Protein AF-A0A9E5B0U7-F1 (afdb_monomer_lite)

Secondary structure (DSSP, 8-state):
--B-TTSPBPPEEEE----SSHHHHHHHHHHHHHHHHHHHHHHHHHS--S---EEEEE-SSEEEEEETTEEEEEEE--------------------

Sequence (96 aa):
MKTDEAGRLTQEVKDCGIFTSIESAFLAARRQTLQAWRAISDQRRATPGPPTKISLLDTEWSCDLRGGFLVVARFWVHDRMRLDPVGTPAGGGTEM

Foldseek 3Di:
DDADPVRHQDEDEDEQDDDPDLVVQQVSQVVVLVVVVVVVVVVCVVPPDPDWDWDWDDDPFWIFIDGHPDGNYIYGRDDVVPPPPDDDDDDDDDDD

Radius of gyration: 20.39 Å; chains: 1; bounding box: 35×31×76 Å

Structure (mmCIF, N/CA/C/O backbone):
data_AF-A0A9E5B0U7-F1
#
_entry.id   AF-A0A9E5B0U7-F1
#
loop_
_atom_site.group_PDB
_atom_site.id
_atom_site.type_symbol
_atom_site.label_atom_id
_atom_site.label_alt_id
_atom_site.label_comp_id
_atom_site.label_asym_id
_atom_site.label_entity_id
_atom_site.label_seq_id
_atom_si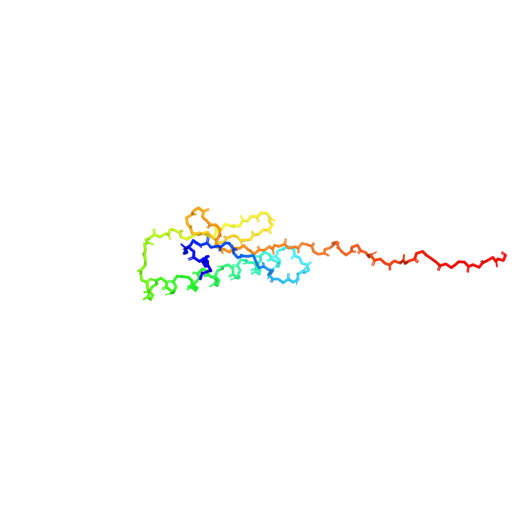te.pdbx_PDB_ins_code
_atom_site.Cartn_x
_atom_site.Cartn_y
_atom_site.Cartn_z
_atom_site.occupancy
_atom_site.B_iso_or_equiv
_atom_site.auth_seq_id
_atom_site.auth_comp_id
_atom_site.auth_asym_id
_atom_site.auth_atom_id
_atom_site.pdbx_PDB_model_num
ATOM 1 N N . MET A 1 1 ? -12.301 3.426 4.278 1.00 57.78 1 MET A N 1
ATOM 2 C CA . MET A 1 1 ? -12.100 1.957 4.277 1.00 57.78 1 MET A CA 1
ATOM 3 C C . MET A 1 1 ? -13.344 1.324 3.690 1.00 57.78 1 MET A C 1
ATOM 5 O O . MET A 1 1 ? -14.426 1.748 4.075 1.00 57.78 1 MET A O 1
ATOM 9 N N . LYS A 1 2 ? -13.207 0.393 2.742 1.00 60.75 2 LYS A N 1
ATOM 10 C CA . LYS A 1 2 ? -14.361 -0.297 2.159 1.00 60.75 2 LYS A CA 1
ATOM 11 C C . LYS A 1 2 ? -14.735 -1.470 3.066 1.00 60.75 2 LYS A C 1
ATOM 13 O O . LYS A 1 2 ? -13.852 -2.196 3.527 1.00 60.75 2 LYS A O 1
ATOM 18 N N . THR A 1 3 ? -16.015 -1.594 3.367 1.00 56.41 3 THR A N 1
ATOM 19 C CA . THR A 1 3 ? -16.575 -2.708 4.128 1.00 56.41 3 THR A CA 1
ATOM 20 C C . THR A 1 3 ? -17.617 -3.406 3.272 1.00 56.41 3 THR A C 1
ATOM 22 O O . THR A 1 3 ? -18.258 -2.755 2.444 1.00 56.41 3 THR A O 1
ATOM 25 N N . ASP A 1 4 ? -17.771 -4.715 3.447 1.00 71.19 4 ASP A N 1
ATOM 26 C CA . ASP A 1 4 ? -18.912 -5.434 2.886 1.00 71.19 4 ASP A CA 1
ATOM 27 C C . ASP A 1 4 ? -20.211 -5.040 3.614 1.00 71.19 4 ASP A C 1
ATOM 29 O O . ASP A 1 4 ? -20.205 -4.253 4.567 1.00 71.19 4 ASP A O 1
ATOM 33 N N . GLU A 1 5 ? -21.339 -5.586 3.163 1.00 72.31 5 GLU A N 1
ATOM 34 C CA . GLU A 1 5 ? -22.656 -5.344 3.771 1.00 72.31 5 GLU A CA 1
ATOM 35 C C . GLU A 1 5 ? -22.734 -5.804 5.238 1.00 72.31 5 GLU A C 1
ATOM 37 O O . GLU A 1 5 ? -23.579 -5.331 5.993 1.00 72.31 5 GLU A O 1
ATOM 42 N N . ALA A 1 6 ? -21.820 -6.678 5.671 1.00 67.12 6 ALA A N 1
ATOM 43 C CA . ALA A 1 6 ? -21.701 -7.153 7.046 1.00 67.12 6 ALA A CA 1
ATOM 44 C C . ALA A 1 6 ? -20.729 -6.309 7.896 1.00 67.12 6 ALA A C 1
ATOM 46 O O . ALA A 1 6 ? -20.425 -6.675 9.034 1.00 67.12 6 ALA A O 1
ATOM 47 N N . GLY A 1 7 ? -20.212 -5.196 7.364 1.00 60.84 7 GLY A N 1
ATOM 48 C CA . GLY A 1 7 ? -19.273 -4.318 8.061 1.00 60.84 7 GLY A CA 1
ATOM 49 C C . GLY A 1 7 ? -17.856 -4.889 8.180 1.00 60.84 7 GLY A C 1
ATOM 50 O O . GLY A 1 7 ? -17.020 -4.319 8.886 1.00 60.84 7 GLY A O 1
ATOM 51 N N . ARG A 1 8 ? -17.548 -6.000 7.501 1.00 58.97 8 ARG A N 1
ATOM 52 C CA . ARG A 1 8 ? -16.200 -6.572 7.487 1.00 58.97 8 ARG A CA 1
ATOM 53 C C . ARG A 1 8 ? -15.346 -5.747 6.550 1.00 58.97 8 ARG A C 1
ATOM 55 O O . ARG A 1 8 ? -15.741 -5.439 5.430 1.00 58.97 8 ARG A O 1
ATOM 62 N N . LEU A 1 9 ? -14.156 -5.388 7.011 1.00 60.41 9 LEU A N 1
ATOM 63 C CA . LEU A 1 9 ? -13.178 -4.706 6.178 1.00 60.41 9 LEU A CA 1
ATOM 64 C C . LEU A 1 9 ? -12.851 -5.592 4.964 1.00 60.41 9 LEU A C 1
ATOM 66 O O . LEU A 1 9 ? -12.479 -6.756 5.109 1.00 60.41 9 LEU A O 1
ATOM 70 N N . THR A 1 10 ? -12.995 -5.030 3.771 1.00 66.94 10 THR A N 1
ATOM 71 C CA . THR A 1 10 ? -12.677 -5.712 2.513 1.00 66.94 10 THR A CA 1
ATOM 72 C C . THR A 1 10 ? -11.339 -5.223 1.983 1.00 66.94 10 THR A C 1
ATOM 74 O O . THR A 1 10 ? -11.036 -4.031 2.078 1.00 66.94 10 THR A O 1
ATOM 77 N N . GLN A 1 11 ? -10.559 -6.127 1.395 1.00 67.25 11 GLN A N 1
ATOM 78 C CA . GLN A 1 11 ? -9.312 -5.779 0.725 1.00 67.25 11 GLN A CA 1
ATOM 79 C C . GLN A 1 11 ? -9.605 -4.990 -0.557 1.00 67.25 11 GLN A C 1
ATOM 81 O O . GLN A 1 11 ? -10.354 -5.445 -1.419 1.00 67.25 11 GLN A O 1
ATOM 86 N N . GLU A 1 12 ? -8.977 -3.827 -0.704 1.00 71.00 12 GLU A N 1
ATOM 87 C CA . GLU A 1 12 ? -8.985 -3.063 -1.950 1.00 71.00 12 GLU A CA 1
ATOM 88 C C . GLU A 1 12 ? -7.636 -3.236 -2.665 1.00 71.00 12 GLU A C 1
ATOM 90 O O . GLU A 1 12 ? -6.572 -3.028 -2.075 1.00 71.00 12 GLU A O 1
ATOM 95 N N . VAL A 1 13 ? -7.671 -3.642 -3.935 1.00 68.81 13 VAL A N 1
ATOM 96 C CA . VAL A 1 13 ? -6.479 -3.773 -4.784 1.00 68.81 13 VAL A CA 1
ATOM 97 C C . VAL A 1 13 ? -6.451 -2.601 -5.757 1.00 68.81 13 VAL A C 1
ATOM 99 O O . VAL A 1 13 ? -7.448 -2.348 -6.433 1.00 68.81 13 VAL A O 1
ATOM 102 N N . LYS A 1 14 ? -5.325 -1.882 -5.816 1.00 72.25 14 LYS A N 1
ATOM 103 C CA . LYS A 1 14 ? -5.126 -0.746 -6.726 1.00 72.25 14 LYS A CA 1
ATOM 104 C C . LYS A 1 14 ? -3.824 -0.889 -7.500 1.00 72.25 14 LYS A C 1
ATOM 106 O O . LYS A 1 14 ? -2.799 -1.266 -6.933 1.00 72.25 14 LYS A O 1
ATOM 111 N N . ASP A 1 15 ? -3.886 -0.553 -8.783 1.00 72.38 15 ASP A N 1
ATOM 112 C CA . ASP A 1 15 ? -2.706 -0.330 -9.615 1.00 72.38 15 ASP A CA 1
ATOM 113 C C . ASP A 1 15 ? -2.100 1.033 -9.244 1.00 72.38 15 ASP A C 1
ATOM 115 O O . ASP A 1 15 ? -2.834 2.015 -9.086 1.00 72.38 15 ASP A O 1
ATOM 119 N N . CYS A 1 16 ? -0.783 1.089 -9.027 1.00 71.06 16 CYS A N 1
ATOM 120 C CA . CYS A 1 16 ? -0.111 2.326 -8.630 1.00 71.06 16 CYS A CA 1
ATOM 121 C C . CYS A 1 16 ? 0.363 3.174 -9.824 1.00 71.06 16 CYS A C 1
ATOM 123 O O . CYS A 1 16 ? 0.816 4.299 -9.605 1.00 71.06 16 CYS A O 1
ATOM 125 N N . GLY A 1 17 ? 0.224 2.676 -11.056 1.00 76.38 17 GLY A N 1
ATOM 126 C CA . GLY A 1 17 ? 0.639 3.301 -12.307 1.00 76.38 17 GLY A CA 1
ATOM 127 C C . GLY A 1 17 ? 1.580 2.419 -13.137 1.00 76.38 17 GLY A C 1
ATOM 128 O O . GLY A 1 17 ? 2.009 1.343 -12.726 1.00 76.38 17 GLY A O 1
ATOM 129 N N . ILE A 1 18 ? 1.948 2.920 -14.318 1.00 76.88 18 ILE A N 1
ATOM 130 C CA . ILE A 1 18 ? 2.964 2.307 -15.183 1.00 76.88 18 ILE A CA 1
ATOM 131 C C . ILE A 1 18 ? 4.301 3.007 -14.929 1.00 76.88 18 ILE A C 1
ATOM 133 O O . ILE A 1 18 ? 4.383 4.233 -15.022 1.00 76.88 18 ILE A O 1
ATOM 137 N N . PHE A 1 19 ? 5.347 2.232 -14.644 1.00 77.81 19 PHE A N 1
ATOM 138 C CA . PHE A 1 19 ? 6.681 2.745 -14.333 1.00 77.81 19 PHE A CA 1
ATOM 139 C C . PHE A 1 19 ? 7.745 2.072 -15.195 1.00 77.81 19 PHE A C 1
ATOM 141 O O . PHE A 1 19 ? 7.600 0.920 -15.595 1.00 77.81 19 PHE A O 1
ATOM 148 N N . THR A 1 20 ? 8.829 2.801 -15.460 1.00 73.94 20 THR A N 1
ATOM 149 C CA . THR A 1 20 ? 9.988 2.325 -16.231 1.00 73.94 20 THR A CA 1
ATOM 150 C C . THR A 1 20 ? 11.028 1.596 -15.376 1.00 73.94 20 THR A C 1
ATOM 152 O O . THR A 1 20 ? 11.984 1.055 -15.920 1.00 73.94 20 THR A O 1
ATOM 155 N N . SER A 1 21 ? 10.868 1.592 -14.047 1.00 76.75 21 SER A N 1
ATOM 156 C CA . SER A 1 21 ? 11.727 0.861 -13.113 1.00 76.75 21 SER A CA 1
ATOM 157 C C . SER A 1 21 ? 10.929 0.354 -11.911 1.00 76.75 21 SER A C 1
ATOM 159 O O . SER A 1 21 ? 9.949 0.981 -11.486 1.00 76.75 21 SER A O 1
ATOM 161 N N . ILE A 1 22 ? 11.381 -0.764 -11.341 1.00 75.69 22 ILE A N 1
ATOM 162 C CA . ILE A 1 22 ? 10.787 -1.381 -10.149 1.00 75.69 22 ILE A CA 1
ATOM 163 C C . ILE A 1 22 ? 10.896 -0.431 -8.949 1.00 75.69 22 ILE A C 1
ATOM 165 O O . ILE A 1 22 ? 9.929 -0.248 -8.215 1.00 75.69 22 ILE A O 1
ATOM 169 N N . GLU A 1 23 ? 12.026 0.256 -8.779 1.00 81.25 23 GLU A N 1
ATOM 170 C CA . GLU A 1 23 ? 12.244 1.217 -7.691 1.00 81.25 23 GLU A CA 1
ATOM 171 C C . GLU A 1 23 ? 11.244 2.375 -7.756 1.00 81.25 23 GLU A C 1
ATOM 173 O O . GLU A 1 23 ? 10.693 2.791 -6.734 1.00 81.25 23 GLU A O 1
ATOM 178 N N . SER A 1 24 ? 10.970 2.875 -8.963 1.00 80.06 24 SER A N 1
ATOM 179 C CA . SER A 1 24 ? 10.003 3.952 -9.184 1.00 80.06 24 SER A CA 1
ATOM 180 C C . SER A 1 24 ? 8.582 3.500 -8.844 1.00 80.06 24 SER A C 1
ATOM 182 O O . SER A 1 24 ? 7.844 4.233 -8.178 1.00 80.06 24 SER A O 1
ATOM 184 N N . ALA A 1 25 ? 8.223 2.270 -9.222 1.00 80.06 25 ALA A N 1
ATOM 185 C CA . ALA A 1 25 ? 6.947 1.665 -8.860 1.00 80.06 25 ALA A CA 1
ATOM 186 C C . ALA A 1 25 ? 6.813 1.454 -7.344 1.00 80.06 25 ALA A C 1
ATOM 188 O O . ALA A 1 25 ? 5.771 1.770 -6.768 1.00 80.06 25 ALA A O 1
ATOM 189 N N . PHE A 1 26 ? 7.876 1.008 -6.667 1.00 80.31 26 PHE A N 1
ATOM 190 C CA . PHE A 1 26 ? 7.898 0.867 -5.209 1.00 80.31 26 PHE A CA 1
ATOM 191 C C . PHE A 1 26 ? 7.744 2.203 -4.488 1.00 80.31 26 PHE A C 1
ATOM 193 O O . PHE A 1 26 ? 6.965 2.314 -3.538 1.00 80.31 26 PHE A O 1
ATOM 200 N N . LEU A 1 27 ? 8.443 3.243 -4.945 1.00 84.81 27 LEU A N 1
ATOM 201 C CA . LEU A 1 27 ? 8.304 4.588 -4.390 1.00 84.81 27 LEU A CA 1
ATOM 202 C C . LEU A 1 27 ? 6.874 5.117 -4.555 1.00 84.81 27 LEU A C 1
ATOM 204 O O . LEU A 1 27 ? 6.339 5.730 -3.626 1.00 84.81 27 LEU A O 1
ATOM 208 N N . ALA A 1 28 ? 6.241 4.867 -5.703 1.00 84.31 28 ALA A N 1
ATOM 209 C CA . ALA A 1 28 ? 4.856 5.247 -5.946 1.00 84.31 28 ALA A CA 1
ATOM 210 C C . ALA A 1 28 ? 3.878 4.460 -5.065 1.00 84.3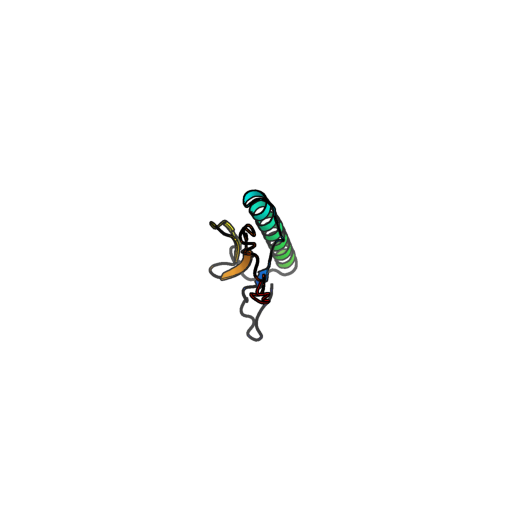1 28 ALA A C 1
ATOM 212 O O . ALA A 1 28 ? 3.056 5.077 -4.382 1.00 84.31 28 ALA A O 1
ATOM 213 N N . ALA A 1 29 ? 4.017 3.132 -5.006 1.00 82.31 29 ALA A N 1
ATOM 214 C CA . ALA A 1 29 ? 3.226 2.267 -4.138 1.00 82.31 29 ALA A CA 1
ATOM 215 C C . ALA A 1 29 ? 3.326 2.734 -2.679 1.00 82.31 29 ALA A C 1
ATOM 217 O O . ALA A 1 29 ? 2.311 3.025 -2.054 1.00 82.31 29 ALA A O 1
ATO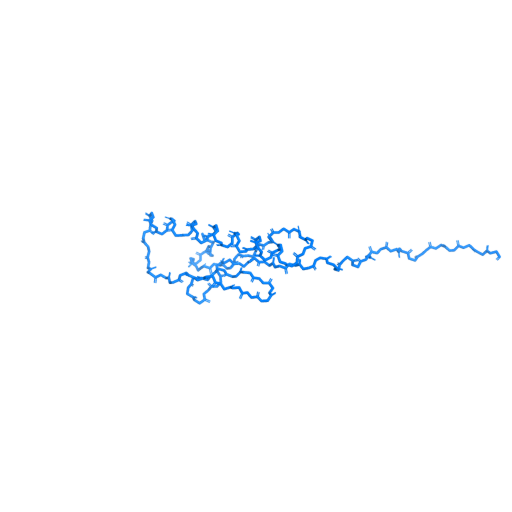M 218 N N . ARG A 1 30 ? 4.542 2.948 -2.162 1.00 83.12 30 ARG A N 1
ATOM 219 C CA . ARG A 1 30 ? 4.772 3.422 -0.790 1.00 83.12 30 ARG A CA 1
ATOM 220 C C . ARG A 1 30 ? 4.143 4.789 -0.525 1.00 83.12 30 ARG A C 1
ATOM 222 O O . ARG A 1 30 ? 3.543 4.991 0.531 1.00 83.12 30 ARG A O 1
ATOM 229 N N . ARG A 1 31 ? 4.247 5.738 -1.464 1.00 87.31 31 ARG A N 1
ATOM 230 C CA . ARG A 1 31 ? 3.598 7.058 -1.343 1.00 87.31 31 ARG A CA 1
ATOM 231 C C . ARG A 1 31 ? 2.079 6.931 -1.250 1.00 87.31 31 ARG A C 1
ATOM 233 O O . ARG A 1 31 ? 1.489 7.556 -0.370 1.00 87.31 31 ARG A O 1
ATOM 240 N N . GLN A 1 32 ? 1.462 6.113 -2.099 1.00 84.50 32 GLN A N 1
ATOM 241 C CA . GLN A 1 32 ? 0.014 5.887 -2.075 1.00 84.50 32 GLN A CA 1
ATOM 242 C C . GLN A 1 32 ? -0.426 5.176 -0.788 1.00 84.50 32 GLN A C 1
ATOM 244 O O . GLN A 1 32 ? -1.399 5.590 -0.156 1.00 84.50 32 GLN A O 1
ATOM 249 N N . THR A 1 33 ? 0.341 4.189 -0.319 1.00 81.12 33 THR A N 1
ATOM 250 C CA . THR A 1 33 ? 0.096 3.520 0.964 1.00 81.12 33 THR A CA 1
ATOM 251 C C . THR A 1 33 ? 0.171 4.497 2.138 1.00 81.12 33 THR A C 1
ATOM 253 O O . THR A 1 33 ? -0.691 4.475 3.017 1.00 81.12 33 THR A O 1
ATOM 256 N N . LEU A 1 34 ? 1.157 5.401 2.153 1.00 85.00 34 LEU A N 1
ATOM 257 C CA . LEU A 1 34 ? 1.280 6.438 3.183 1.00 85.00 34 LEU A CA 1
ATOM 258 C C . LEU A 1 34 ? 0.124 7.445 3.138 1.00 85.00 34 LEU A C 1
ATOM 260 O O . LEU A 1 34 ? -0.358 7.861 4.191 1.00 85.00 34 LEU A O 1
ATOM 264 N N . GLN A 1 35 ? -0.345 7.827 1.949 1.00 86.31 35 GLN A N 1
ATOM 265 C CA . GLN A 1 35 ? -1.528 8.681 1.803 1.00 86.31 35 GLN A CA 1
ATOM 266 C C . GLN A 1 35 ? -2.783 7.992 2.351 1.00 86.31 35 GLN A C 1
ATOM 268 O O . GLN A 1 35 ? -3.521 8.595 3.130 1.00 86.31 35 GLN A O 1
ATOM 273 N N . ALA A 1 36 ? -2.984 6.713 2.026 1.00 82.56 36 ALA A N 1
ATOM 274 C CA . ALA A 1 36 ? -4.087 5.920 2.563 1.00 82.56 36 ALA A CA 1
ATOM 275 C C . ALA A 1 36 ? -4.003 5.782 4.093 1.00 82.56 36 ALA A C 1
ATOM 277 O O . ALA A 1 36 ? -5.008 5.936 4.789 1.00 82.56 36 ALA A O 1
ATOM 278 N N . TRP A 1 37 ? -2.800 5.561 4.635 1.00 83.44 37 TRP A N 1
ATOM 279 C CA . TRP A 1 37 ? -2.562 5.517 6.078 1.00 83.44 37 TRP A CA 1
ATOM 280 C C . TRP A 1 37 ? -2.932 6.834 6.771 1.00 83.44 37 TRP A C 1
ATOM 282 O O . TRP A 1 37 ? -3.586 6.809 7.818 1.00 83.44 37 TRP A O 1
ATOM 292 N N . ARG A 1 38 ? -2.557 7.982 6.185 1.00 85.19 38 ARG A N 1
ATOM 293 C CA . ARG A 1 38 ? -2.912 9.311 6.712 1.00 85.19 38 ARG A CA 1
ATOM 294 C C . ARG A 1 38 ? -4.422 9.507 6.726 1.00 85.19 38 ARG A C 1
ATOM 296 O O . ARG A 1 38 ? -4.968 9.796 7.781 1.00 85.19 38 ARG A O 1
ATOM 303 N N . ALA A 1 39 ? -5.097 9.220 5.613 1.00 83.88 39 ALA A N 1
ATOM 304 C CA . ALA A 1 39 ? -6.551 9.341 5.518 1.00 83.88 39 ALA A CA 1
ATOM 305 C C . ALA A 1 39 ? -7.283 8.490 6.573 1.00 83.88 39 ALA A C 1
ATOM 307 O O . ALA A 1 39 ? -8.228 8.957 7.205 1.00 83.88 39 ALA A O 1
ATOM 308 N N . ILE A 1 40 ? -6.824 7.255 6.817 1.00 79.19 40 ILE A N 1
ATOM 309 C CA . ILE A 1 40 ? -7.399 6.399 7.867 1.00 79.19 40 ILE A CA 1
ATOM 310 C C . ILE A 1 40 ? -7.109 6.960 9.266 1.00 79.19 40 ILE A C 1
ATOM 312 O O . ILE A 1 40 ? -7.976 6.916 10.139 1.00 79.19 40 ILE A O 1
ATOM 316 N N . SER A 1 41 ? -5.902 7.475 9.497 1.00 81.38 41 SER A N 1
ATOM 317 C CA . SER A 1 41 ? -5.517 8.066 10.783 1.00 81.38 41 SER A CA 1
ATOM 318 C C . SER A 1 41 ? -6.341 9.316 11.101 1.00 81.38 41 SER A C 1
ATOM 320 O O . SER A 1 41 ? -6.832 9.451 12.223 1.00 81.38 41 SER A O 1
ATOM 322 N N . ASP A 1 42 ? -6.564 10.177 10.109 1.00 85.00 42 ASP A N 1
ATOM 323 C CA . ASP A 1 42 ? -7.393 11.378 10.231 1.00 85.00 42 ASP A CA 1
ATOM 324 C C . ASP A 1 42 ? -8.859 11.011 10.487 1.00 85.00 42 ASP A C 1
ATOM 326 O O . ASP A 1 42 ? -9.478 11.538 11.413 1.00 85.00 42 ASP A O 1
ATOM 330 N N . GLN A 1 43 ? -9.392 10.027 9.750 1.00 81.25 43 GLN A N 1
ATOM 331 C CA . GLN A 1 43 ? -10.741 9.505 9.977 1.00 81.25 43 GLN A CA 1
ATOM 332 C C . GLN A 1 43 ? -10.911 8.975 11.409 1.00 81.25 43 GLN A C 1
ATOM 334 O O . GLN A 1 43 ? -11.921 9.247 12.052 1.00 81.25 43 GLN A O 1
ATOM 339 N N . ARG A 1 44 ? -9.917 8.255 11.944 1.00 77.50 44 ARG A N 1
ATOM 340 C CA . ARG A 1 44 ? -9.950 7.741 13.325 1.00 77.50 44 ARG A CA 1
ATOM 341 C C . ARG A 1 44 ? -9.824 8.824 14.383 1.00 77.50 44 ARG A C 1
ATOM 343 O O . ARG A 1 44 ? -10.378 8.670 15.466 1.00 77.50 44 ARG A O 1
ATOM 350 N N . ARG A 1 45 ? -9.091 9.901 14.099 1.00 80.12 45 ARG A N 1
ATOM 351 C CA . ARG A 1 45 ? -9.032 11.063 14.991 1.00 80.12 45 ARG A CA 1
ATOM 352 C C . ARG A 1 45 ? -10.393 11.761 15.058 1.00 80.12 45 ARG A C 1
ATOM 354 O O . ARG A 1 45 ? -10.791 12.177 16.139 1.00 80.12 45 ARG A O 1
ATOM 361 N N . ALA A 1 46 ? -11.094 11.869 13.928 1.00 84.25 46 ALA A N 1
ATOM 362 C CA . ALA A 1 46 ? -12.429 12.463 13.858 1.00 84.25 46 ALA A CA 1
ATOM 363 C C . ALA A 1 46 ? -13.521 11.557 14.455 1.00 84.25 46 ALA A C 1
ATOM 365 O O . ALA A 1 46 ? -14.463 12.043 15.076 1.00 84.25 46 ALA A O 1
ATOM 366 N N . THR A 1 47 ? -13.403 10.240 14.282 1.00 79.88 47 THR A N 1
ATOM 367 C CA . THR A 1 47 ? -14.349 9.249 14.808 1.00 79.88 47 THR A CA 1
ATOM 368 C C . THR A 1 47 ? -13.581 8.117 15.492 1.00 79.88 47 THR A C 1
ATOM 370 O O . THR A 1 47 ? -13.205 7.136 14.841 1.00 79.88 47 THR A O 1
ATOM 373 N N . PRO A 1 48 ? -13.317 8.249 16.804 1.00 76.56 48 PRO A N 1
ATOM 374 C CA . PRO A 1 48 ? -12.579 7.250 17.560 1.00 76.56 48 PRO A CA 1
ATOM 375 C C . PRO A 1 48 ? -13.329 5.916 17.582 1.00 76.56 48 PRO A C 1
ATOM 377 O O . PRO A 1 48 ? -14.476 5.834 18.014 1.00 76.56 48 PRO A O 1
ATOM 380 N N . GLY A 1 49 ? -12.663 4.866 17.109 1.00 70.44 49 GLY A N 1
ATOM 381 C CA . GLY A 1 49 ? -13.127 3.484 17.190 1.00 70.44 49 GLY A CA 1
ATOM 382 C C . GLY A 1 49 ? -12.165 2.617 18.009 1.00 70.44 49 GLY A C 1
ATOM 383 O O . GLY A 1 49 ? -11.200 3.133 18.581 1.00 70.44 49 GLY A O 1
ATOM 384 N N . PRO A 1 50 ? -12.380 1.292 18.045 1.00 74.50 50 PRO A N 1
ATOM 385 C CA . PRO A 1 50 ? -11.499 0.367 18.748 1.00 74.50 50 PRO A CA 1
ATOM 386 C C . PRO A 1 50 ? -10.034 0.491 18.289 1.00 74.50 50 PRO A C 1
ATOM 388 O O . PRO A 1 50 ? -9.770 0.612 17.083 1.00 74.50 50 PRO A O 1
ATOM 391 N N . PRO A 1 51 ? -9.058 0.423 19.213 1.00 67.19 51 PRO A N 1
ATOM 392 C CA . PRO A 1 51 ? -7.648 0.548 18.874 1.00 67.19 51 PRO A CA 1
ATOM 393 C C . PRO A 1 51 ? -7.207 -0.647 18.024 1.00 67.19 51 PRO A C 1
ATOM 395 O O . PRO A 1 51 ? -7.029 -1.759 18.507 1.00 67.19 51 PRO A O 1
ATOM 398 N N . THR A 1 52 ? -7.012 -0.412 16.728 1.00 73.88 52 THR A N 1
ATOM 399 C CA . THR A 1 52 ? -6.469 -1.408 15.796 1.00 73.88 52 THR A CA 1
ATOM 400 C C . THR A 1 52 ? -5.115 -0.925 15.301 1.00 73.88 52 THR A C 1
ATOM 402 O O . THR A 1 52 ? -5.028 0.152 14.711 1.00 73.88 52 THR A O 1
ATOM 405 N N . LYS A 1 53 ? -4.051 -1.705 15.488 1.00 79.44 53 LYS A N 1
ATOM 406 C CA . LYS A 1 53 ? -2.726 -1.347 14.963 1.00 79.44 53 LYS A CA 1
ATOM 407 C C . LYS A 1 53 ? -2.778 -1.260 13.434 1.00 79.44 53 LYS A C 1
ATOM 409 O O . LYS A 1 53 ? -3.211 -2.213 12.789 1.00 79.44 53 LYS A O 1
ATOM 414 N N . ILE A 1 54 ? -2.343 -0.131 12.872 1.00 78.38 54 ILE A N 1
ATOM 415 C CA . ILE A 1 54 ? -2.132 0.007 11.427 1.00 78.38 54 ILE A CA 1
ATOM 416 C C . ILE A 1 54 ? -0.637 -0.108 11.146 1.00 78.38 54 ILE A C 1
ATOM 418 O O . ILE A 1 54 ? 0.164 0.542 11.816 1.00 78.38 54 ILE A O 1
ATOM 422 N N . SER A 1 55 ? -0.262 -0.923 10.168 1.00 82.12 55 SER A N 1
ATOM 423 C CA . SER A 1 55 ? 1.130 -1.134 9.766 1.00 82.12 55 SER A CA 1
ATOM 424 C C . SER A 1 55 ? 1.271 -1.120 8.251 1.00 82.12 55 SER A C 1
ATOM 426 O O . SER A 1 55 ? 0.401 -1.642 7.554 1.00 82.12 55 SER A O 1
ATOM 428 N N . LEU A 1 56 ? 2.382 -0.571 7.763 1.00 83.44 56 LEU A N 1
ATOM 429 C CA . LEU A 1 56 ? 2.837 -0.794 6.394 1.00 83.44 56 LEU A CA 1
ATOM 430 C C . LEU A 1 56 ? 3.733 -2.032 6.348 1.00 83.44 56 LEU A C 1
ATOM 432 O O . LEU A 1 56 ? 4.537 -2.244 7.257 1.00 83.44 56 LEU A O 1
ATOM 436 N N . LEU A 1 57 ? 3.596 -2.817 5.287 1.00 82.81 57 LEU A N 1
ATOM 437 C CA . LEU A 1 57 ? 4.475 -3.933 4.976 1.00 82.81 57 LEU A CA 1
ATOM 438 C C . LEU A 1 57 ? 4.889 -3.837 3.509 1.00 82.81 57 LEU A C 1
ATOM 440 O O . LEU A 1 57 ? 4.052 -3.986 2.620 1.00 82.81 57 LEU A O 1
ATOM 444 N N . ASP A 1 58 ? 6.176 -3.618 3.276 1.00 79.25 58 ASP A N 1
ATOM 445 C CA . ASP A 1 58 ? 6.761 -3.744 1.946 1.00 79.25 58 ASP A CA 1
ATOM 446 C C . ASP A 1 58 ? 6.995 -5.237 1.665 1.00 79.25 58 ASP A C 1
ATOM 448 O O . ASP A 1 58 ? 7.513 -5.969 2.513 1.00 79.25 58 ASP A O 1
ATOM 452 N N . THR A 1 59 ? 6.558 -5.706 0.500 1.00 77.81 59 THR A N 1
ATOM 453 C CA . THR A 1 59 ? 6.830 -7.056 -0.006 1.00 77.81 59 THR A CA 1
ATOM 454 C C . THR A 1 59 ? 7.729 -6.966 -1.235 1.00 77.81 59 THR A C 1
ATOM 456 O O . THR A 1 59 ? 8.032 -5.875 -1.704 1.00 77.81 59 THR A O 1
ATOM 459 N N . GLU A 1 60 ? 8.142 -8.107 -1.783 1.00 71.25 60 GLU A N 1
ATOM 460 C CA . GLU A 1 60 ? 8.930 -8.156 -3.023 1.00 71.25 60 GLU A CA 1
ATOM 461 C C . GLU A 1 60 ? 8.186 -7.568 -4.240 1.00 71.25 60 GLU A C 1
ATOM 463 O O . GLU A 1 60 ? 8.824 -7.103 -5.178 1.00 71.25 60 GLU A O 1
ATOM 468 N N . TRP A 1 61 ? 6.846 -7.504 -4.206 1.00 74.00 61 TRP A N 1
ATOM 469 C CA . TRP A 1 61 ? 6.024 -7.083 -5.355 1.00 74.00 61 TRP A CA 1
ATOM 470 C C . TRP A 1 61 ? 4.926 -6.075 -5.006 1.00 74.00 61 TRP A C 1
ATOM 472 O O . TRP A 1 61 ? 4.088 -5.743 -5.846 1.00 74.00 61 TRP A O 1
ATOM 482 N N . SER A 1 62 ? 4.850 -5.619 -3.757 1.00 76.31 62 SER A N 1
ATOM 483 C CA . SER A 1 62 ? 3.760 -4.756 -3.309 1.00 76.31 62 SER A CA 1
ATOM 484 C C . SER A 1 62 ? 4.112 -3.929 -2.082 1.00 76.31 62 SER A C 1
ATOM 486 O O . SER A 1 62 ? 5.055 -4.217 -1.350 1.00 76.31 62 SER A O 1
ATOM 488 N N . CYS A 1 63 ? 3.271 -2.936 -1.813 1.00 80.44 63 CYS A N 1
ATOM 489 C CA . CYS A 1 63 ? 3.181 -2.295 -0.510 1.00 80.44 63 CYS A CA 1
ATOM 490 C C . CYS A 1 63 ? 1.782 -2.553 0.070 1.00 80.44 63 CYS A C 1
ATOM 492 O O . CYS A 1 63 ? 0.768 -2.170 -0.523 1.00 80.44 63 CYS A O 1
ATOM 494 N N . ASP A 1 64 ? 1.727 -3.227 1.218 1.00 83.88 64 ASP A N 1
ATOM 495 C CA . ASP A 1 64 ? 0.496 -3.584 1.918 1.00 83.88 64 ASP A CA 1
ATOM 496 C C . ASP A 1 64 ? 0.229 -2.604 3.069 1.00 83.88 64 ASP A C 1
ATOM 498 O O . ASP A 1 64 ? 1.081 -2.378 3.931 1.00 83.88 64 ASP A O 1
ATOM 502 N N . LEU A 1 65 ? -1.000 -2.094 3.150 1.00 82.50 65 LEU A N 1
ATOM 503 C CA . LEU A 1 65 ? -1.525 -1.423 4.336 1.00 82.50 65 LEU A CA 1
ATOM 504 C C . LEU A 1 65 ? -2.376 -2.402 5.138 1.00 82.50 65 LEU A C 1
ATOM 506 O O . LEU A 1 65 ? -3.405 -2.876 4.651 1.00 82.50 65 LEU A O 1
ATOM 510 N N . ARG A 1 66 ? -1.984 -2.679 6.382 1.00 83.12 66 ARG A N 1
ATOM 511 C CA . ARG A 1 66 ? -2.682 -3.634 7.250 1.00 83.12 66 ARG A CA 1
ATOM 512 C C . ARG A 1 66 ? -3.329 -2.964 8.449 1.00 83.12 66 ARG A C 1
ATOM 514 O O . ARG A 1 66 ? -2.725 -2.090 9.061 1.00 83.12 66 ARG A O 1
ATOM 521 N N . GLY A 1 67 ? -4.531 -3.413 8.798 1.00 80.12 67 GLY A N 1
ATOM 522 C CA . GLY A 1 67 ? -5.207 -3.128 10.063 1.00 80.12 67 GLY A CA 1
ATOM 523 C C . GLY A 1 67 ? -5.346 -4.424 10.857 1.00 80.12 67 GLY A C 1
ATOM 524 O O . GLY A 1 67 ? -6.198 -5.250 10.538 1.00 80.12 67 GLY A O 1
ATOM 525 N N . GLY A 1 68 ? -4.493 -4.633 11.862 1.00 76.81 68 GLY A N 1
ATOM 526 C CA . GLY A 1 68 ? -4.366 -5.936 12.519 1.00 76.81 68 GLY A CA 1
ATOM 527 C C . GLY A 1 68 ? -3.885 -7.011 11.536 1.00 76.81 68 GLY A C 1
ATOM 528 O O . GLY A 1 68 ? -2.844 -6.852 10.902 1.00 76.81 68 GLY A O 1
ATOM 529 N N . PHE A 1 69 ? -4.648 -8.097 11.400 1.00 66.94 69 PHE A N 1
ATOM 530 C CA . PHE A 1 69 ? -4.329 -9.223 10.506 1.00 66.94 69 PHE A CA 1
ATOM 531 C C . PHE A 1 69 ? -4.780 -8.996 9.058 1.00 66.94 69 PHE A C 1
ATOM 533 O O . PHE A 1 69 ? -4.412 -9.760 8.170 1.00 66.94 69 PHE A O 1
ATOM 540 N N . LEU A 1 70 ? -5.595 -7.968 8.813 1.00 71.12 70 LEU A N 1
ATOM 541 C CA . LEU A 1 70 ? -6.248 -7.773 7.530 1.00 71.12 70 LEU A CA 1
ATOM 542 C C . LEU A 1 70 ? -5.477 -6.795 6.642 1.00 71.12 70 LEU A C 1
ATOM 544 O O . LEU A 1 70 ? -5.123 -5.696 7.077 1.00 71.12 70 LEU A O 1
ATOM 548 N N . VAL A 1 71 ? -5.286 -7.170 5.376 1.00 70.50 71 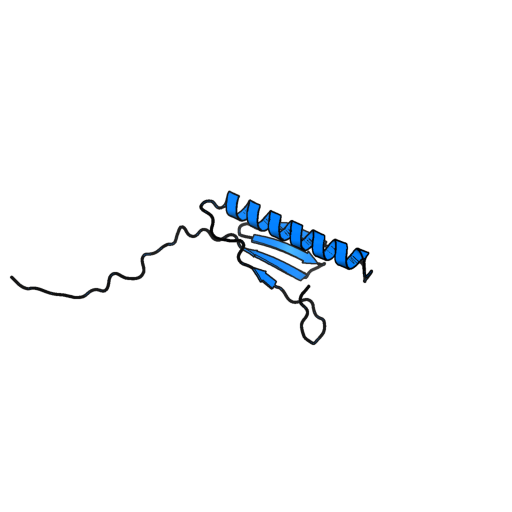VAL A N 1
ATOM 549 C CA . VAL A 1 71 ? -4.820 -6.265 4.319 1.00 70.50 71 VAL A CA 1
ATOM 550 C C . VAL A 1 71 ? -5.985 -5.380 3.883 1.00 70.50 71 VAL A C 1
ATOM 552 O O . VAL A 1 71 ? -6.955 -5.845 3.296 1.00 70.50 71 VAL A O 1
ATOM 555 N N . VAL A 1 72 ? -5.887 -4.091 4.190 1.00 70.50 72 VAL A N 1
ATOM 556 C CA . VAL A 1 72 ? -6.921 -3.090 3.898 1.00 70.50 72 VAL A CA 1
ATOM 557 C C . VAL A 1 72 ? -6.707 -2.489 2.510 1.00 70.50 72 VAL A C 1
ATOM 559 O O . VAL A 1 72 ? -7.669 -2.214 1.799 1.00 70.50 72 VAL A O 1
ATOM 562 N N . ALA A 1 73 ? -5.448 -2.310 2.112 1.00 69.56 73 ALA A N 1
ATOM 563 C CA . ALA A 1 73 ? -5.080 -1.891 0.767 1.00 69.56 73 ALA A CA 1
ATOM 564 C C . ALA A 1 73 ? -3.796 -2.600 0.335 1.00 69.56 73 ALA A C 1
ATOM 566 O O . ALA A 1 73 ? -2.882 -2.769 1.145 1.00 69.56 73 ALA A O 1
ATOM 567 N N . ARG A 1 74 ? -3.727 -2.989 -0.937 1.00 78.94 74 ARG A N 1
ATOM 568 C CA . ARG A 1 74 ? -2.510 -3.501 -1.571 1.00 78.94 74 ARG A CA 1
ATOM 569 C C . ARG A 1 74 ? -2.238 -2.730 -2.854 1.00 78.94 74 ARG A C 1
ATOM 571 O O . ARG A 1 74 ? -3.108 -2.664 -3.723 1.00 78.94 74 ARG A O 1
ATOM 578 N N . PHE A 1 75 ? -1.018 -2.215 -2.963 1.00 72.31 75 PHE A N 1
ATOM 579 C CA . PHE A 1 75 ? -0.507 -1.542 -4.154 1.00 72.31 75 PHE A CA 1
ATOM 580 C C . PHE A 1 75 ? 0.546 -2.428 -4.807 1.00 72.31 75 PHE A C 1
ATOM 582 O O . PHE A 1 75 ? 1.572 -2.705 -4.186 1.00 72.31 75 PHE A O 1
ATOM 589 N N . TRP A 1 76 ? 0.273 -2.904 -6.020 1.00 71.25 76 TRP A N 1
ATOM 590 C CA . TRP A 1 76 ? 1.163 -3.806 -6.753 1.00 71.25 76 TRP A CA 1
ATOM 591 C C . TRP A 1 76 ? 2.226 -3.048 -7.535 1.00 71.25 76 TRP A C 1
ATOM 593 O O . TRP A 1 76 ? 1.947 -2.012 -8.128 1.00 71.25 7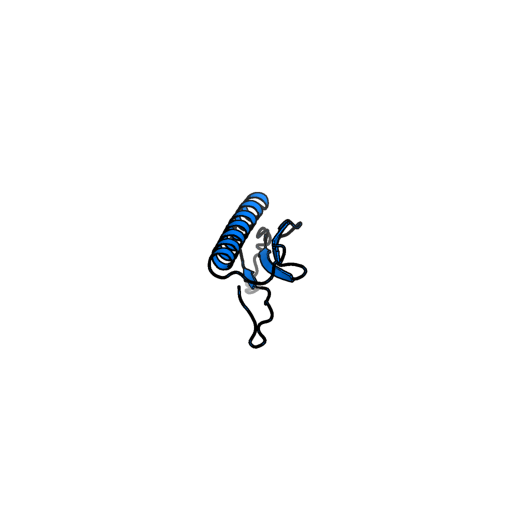6 TRP A O 1
ATOM 603 N N . VAL A 1 77 ? 3.427 -3.612 -7.567 1.00 66.94 77 VAL A N 1
ATOM 604 C CA . VAL A 1 77 ? 4.525 -3.201 -8.432 1.00 66.94 77 VAL A CA 1
ATOM 605 C C . VAL A 1 77 ? 4.580 -4.193 -9.588 1.00 66.94 77 VAL A C 1
ATOM 607 O O . VAL A 1 77 ? 4.974 -5.343 -9.410 1.00 66.94 77 VAL A O 1
ATOM 610 N N . HIS A 1 78 ? 4.138 -3.766 -10.768 1.00 65.19 78 HIS A N 1
ATOM 611 C CA . HIS A 1 78 ? 4.277 -4.555 -11.988 1.00 65.19 78 HIS A CA 1
ATOM 612 C C . HIS A 1 78 ? 5.511 -4.093 -12.765 1.00 65.19 78 HIS A C 1
ATOM 614 O O . HIS A 1 78 ? 5.622 -2.915 -13.101 1.00 65.19 78 HIS A O 1
ATOM 620 N N . ASP A 1 79 ? 6.402 -5.027 -13.099 1.00 55.59 79 ASP A N 1
ATOM 621 C CA . ASP A 1 79 ? 7.354 -4.827 -14.188 1.00 55.59 79 ASP A CA 1
ATOM 622 C C . ASP A 1 79 ? 6.631 -5.119 -15.508 1.00 55.59 79 ASP A C 1
ATOM 624 O O . ASP A 1 79 ? 6.212 -6.248 -15.780 1.00 55.59 79 ASP A O 1
ATOM 628 N N . ARG A 1 80 ? 6.422 -4.079 -16.318 1.00 55.16 80 ARG A N 1
ATOM 629 C CA . ARG A 1 80 ? 5.741 -4.201 -17.610 1.00 55.16 80 ARG A CA 1
ATOM 630 C C . ARG A 1 80 ? 6.700 -4.527 -18.761 1.00 55.16 80 ARG A C 1
ATOM 632 O O . ARG A 1 80 ? 6.275 -4.494 -19.911 1.00 55.16 80 ARG A O 1
ATOM 639 N N . MET A 1 81 ? 7.948 -4.919 -18.479 1.00 52.94 81 MET A N 1
ATOM 640 C CA . MET A 1 81 ? 8.893 -5.418 -19.492 1.00 52.94 81 MET A CA 1
ATOM 641 C C . MET A 1 81 ? 8.471 -6.741 -20.158 1.00 52.94 81 MET A C 1
ATOM 643 O O . MET A 1 81 ? 9.145 -7.200 -21.074 1.00 52.94 81 MET A O 1
ATOM 647 N N . ARG A 1 82 ? 7.321 -7.327 -19.800 1.00 48.12 82 ARG A N 1
ATOM 648 C CA . ARG A 1 82 ? 6.599 -8.256 -20.685 1.00 48.12 82 ARG A CA 1
ATOM 649 C C . ARG A 1 82 ? 5.542 -7.526 -21.509 1.00 48.12 82 ARG A C 1
ATOM 651 O O . ARG A 1 82 ? 4.341 -7.722 -21.344 1.00 48.12 82 ARG A O 1
ATOM 658 N N . LEU A 1 83 ? 6.005 -6.694 -22.435 1.00 48.97 83 LEU A N 1
ATOM 659 C CA . LEU A 1 83 ? 5.298 -6.518 -23.697 1.00 48.97 83 LEU A CA 1
ATOM 660 C C . LEU A 1 83 ? 5.740 -7.671 -24.601 1.00 48.97 83 LEU A C 1
ATOM 662 O O . LEU A 1 83 ? 6.604 -7.488 -25.452 1.00 48.97 83 LEU A O 1
ATOM 666 N N . ASP A 1 84 ? 5.181 -8.868 -24.403 1.00 51.66 84 ASP A N 1
ATOM 667 C CA . ASP A 1 84 ? 5.159 -9.824 -25.508 1.00 51.66 84 ASP A CA 1
ATOM 668 C C . ASP A 1 84 ? 4.291 -9.179 -26.600 1.00 51.66 84 ASP A C 1
ATOM 670 O O . ASP A 1 84 ? 3.131 -8.842 -26.323 1.00 51.66 84 ASP A O 1
ATOM 674 N N . PRO A 1 85 ? 4.803 -8.943 -27.820 1.00 45.84 85 PRO A N 1
ATOM 675 C CA . PRO A 1 85 ? 3.958 -8.510 -28.915 1.00 45.84 85 PRO A CA 1
ATOM 676 C C . PRO A 1 85 ? 3.024 -9.669 -29.281 1.00 45.84 85 PRO A C 1
ATOM 678 O O . PRO A 1 85 ? 3.342 -10.526 -30.103 1.00 45.84 85 PRO A O 1
ATOM 681 N N . VAL A 1 86 ? 1.844 -9.711 -28.663 1.00 52.12 86 VAL A N 1
ATOM 682 C CA . VAL A 1 86 ? 0.711 -10.457 -29.206 1.00 52.12 86 VAL A CA 1
ATOM 683 C C . VAL A 1 86 ? 0.289 -9.751 -30.491 1.00 52.12 86 VAL A C 1
ATOM 685 O O . VAL A 1 86 ? -0.220 -8.632 -30.468 1.00 52.12 86 VAL A O 1
ATOM 688 N N . GLY A 1 87 ? 0.518 -10.428 -31.614 1.00 50.00 87 GLY A N 1
ATOM 689 C CA . GLY A 1 87 ? -0.116 -10.113 -32.889 1.00 50.00 87 GLY A CA 1
ATOM 690 C C . GLY A 1 87 ? 0.844 -9.714 -34.002 1.00 50.00 87 GLY A C 1
ATOM 691 O O . GLY A 1 87 ? 0.878 -8.562 -34.413 1.00 50.00 87 GLY A O 1
ATOM 692 N N . THR A 1 88 ? 1.532 -10.684 -34.600 1.00 46.62 88 THR A N 1
ATOM 693 C CA . THR A 1 88 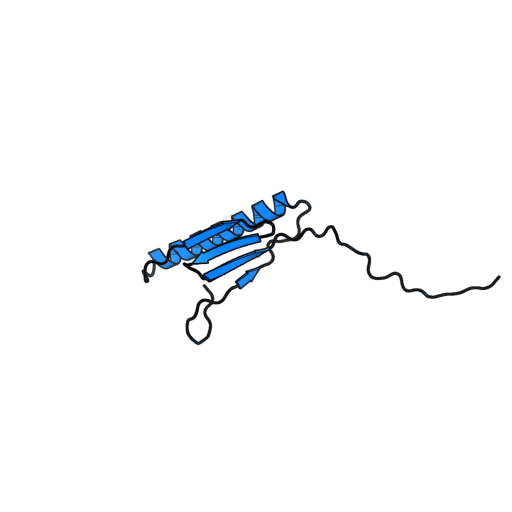? 1.618 -10.685 -36.067 1.00 46.62 88 THR A CA 1
ATOM 694 C C . THR A 1 88 ? 0.849 -11.912 -36.548 1.00 46.62 88 THR A C 1
ATOM 696 O O . THR A 1 88 ? 1.277 -13.031 -36.260 1.00 46.62 88 THR A O 1
ATOM 699 N N . PRO A 1 89 ? -0.327 -11.750 -37.180 1.00 47.75 89 PRO A N 1
ATOM 700 C CA . PRO A 1 89 ? -1.056 -12.881 -37.727 1.00 47.75 89 PRO A CA 1
ATOM 701 C C . PRO A 1 89 ? -0.233 -13.518 -38.848 1.00 47.75 89 PRO A C 1
ATOM 703 O O . PRO A 1 89 ? 0.248 -12.840 -39.754 1.00 47.75 89 PRO A O 1
ATOM 706 N N . ALA A 1 90 ? -0.086 -14.838 -38.776 1.00 54.97 90 ALA A N 1
ATOM 707 C CA . ALA A 1 90 ? 0.320 -15.645 -39.912 1.00 54.97 90 ALA A CA 1
ATOM 708 C C . ALA A 1 90 ? -0.745 -15.503 -41.013 1.00 54.97 90 ALA A C 1
ATOM 710 O O . ALA A 1 90 ? -1.909 -15.832 -40.781 1.00 54.97 90 ALA A O 1
ATOM 711 N N . GLY A 1 91 ? -0.370 -15.018 -42.200 1.00 50.53 91 GLY A N 1
ATOM 712 C CA . GLY A 1 91 ? -1.277 -15.024 -43.347 1.00 50.53 91 GLY A CA 1
ATOM 713 C C . GLY A 1 91 ? -0.780 -14.282 -44.588 1.00 50.53 91 GLY A C 1
ATOM 714 O O . GLY A 1 91 ? -0.689 -13.061 -44.575 1.00 50.53 91 GLY A O 1
ATOM 715 N N . GLY A 1 92 ? -0.569 -15.044 -45.669 1.00 42.97 92 GLY A N 1
ATOM 716 C CA . GLY A 1 92 ? -0.404 -14.587 -47.059 1.00 42.97 92 GLY A CA 1
ATOM 717 C C . GLY A 1 92 ? 1.056 -14.657 -47.513 1.00 42.97 92 GLY A C 1
ATOM 718 O O . GLY A 1 92 ? 1.831 -13.769 -47.205 1.00 42.97 92 GLY A O 1
ATOM 719 N N . GLY A 1 93 ? 1.552 -15.718 -48.150 1.00 47.88 93 GLY A N 1
ATOM 720 C CA . GLY A 1 93 ? 1.013 -16.323 -49.362 1.00 47.88 93 GLY A CA 1
ATOM 721 C C . GLY A 1 93 ? 1.400 -15.458 -50.561 1.00 47.88 93 GLY A C 1
ATOM 722 O O . GLY A 1 93 ? 0.777 -14.427 -50.766 1.00 47.88 93 GLY A O 1
ATOM 723 N N . THR A 1 94 ? 2.423 -15.861 -51.317 1.00 49.09 94 THR A N 1
ATOM 724 C CA . THR A 1 94 ? 2.504 -15.728 -52.783 1.00 49.09 94 THR A CA 1
ATOM 725 C C . THR A 1 94 ? 3.640 -16.628 -53.262 1.00 49.09 94 THR A C 1
ATOM 727 O O . THR A 1 94 ? 4.797 -16.451 -52.888 1.00 49.09 94 THR A O 1
ATOM 730 N N . GLU A 1 95 ? 3.251 -17.631 -54.039 1.00 45.56 95 GLU A N 1
ATOM 731 C CA . GLU A 1 95 ? 4.111 -18.416 -54.913 1.00 45.56 95 GLU A CA 1
ATOM 732 C C . GLU A 1 95 ? 4.816 -17.498 -55.921 1.00 45.56 95 GLU A C 1
ATOM 734 O O . GLU A 1 95 ? 4.176 -16.628 -56.514 1.00 45.56 95 GLU A O 1
ATOM 739 N N . MET A 1 96 ? 6.108 -17.726 -56.145 1.00 49.41 96 MET A N 1
ATOM 740 C CA . MET A 1 96 ? 6.759 -17.549 -57.446 1.00 49.41 96 MET A CA 1
ATOM 741 C C . MET A 1 96 ? 7.974 -18.465 -57.526 1.00 49.41 96 MET A C 1
ATOM 743 O O . MET A 1 96 ? 8.742 -18.501 -56.538 1.00 49.41 96 MET A O 1
#

pLDDT: mean 70.93, std 12.28, range [42.97, 87.31]